Protein AF-A0A0F9LBB7-F1 (afdb_monomer)

Secondary structure (DSSP, 8-state):
-----------------EEEE-TTT--EEEESSHHHHHHHHHHHIIIII-TT---

Solvent-accessible surface area (backbone atoms only — not comparable to full-atom values): 3671 Å² total; per-residue (Å²): 137,85,84,76,82,76,78,74,77,78,72,84,65,86,75,59,74,35,69,48,67,40,91,89,76,66,46,80,38,65,22,77,38,69,71,47,23,52,55,48,44,54,50,45,43,48,71,72,70,46,84,76,80,82,130

Mean predicted aligned error: 11.51 Å

pLDDT: mean 77.05, std 15.09, range [44.25, 92.06]

Organism: NCBI:txid412755

Radius of gyration: 18.9 Å; Cα contacts (8 Å, |Δi|>4): 45; chains: 1; bounding box: 28×26×61 Å

Nearest PDB structures (foldseek):
  4xr7-assembly4_C  TM=4.323E-01  e=4.057E+00  Saccharomyces cerevisiae
  5tgc-assembly3_D  TM=3.738E-01  e=4.984E+00  Saccharomyces cerevisiae

Foldseek 3Di:
DDPPPPPDDPPDDPQDKDWDADPVPRDIQIDSDPVRSVVSNVVCCCPPVVPDDDD

Structure (mmCIF, N/CA/C/O backbone):
data_AF-A0A0F9LBB7-F1
#
_entry.id   AF-A0A0F9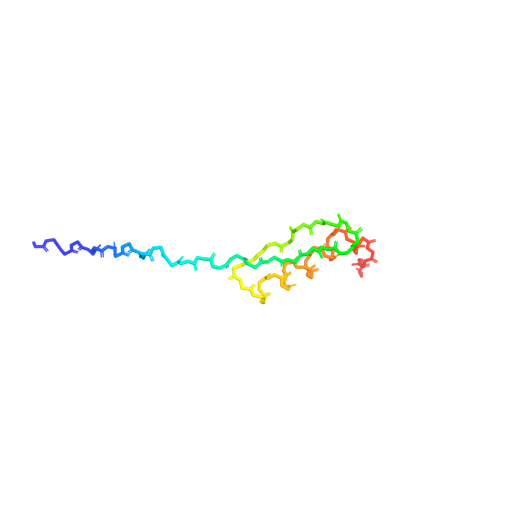LBB7-F1
#
loop_
_atom_site.group_PDB
_atom_site.id
_atom_site.type_symbol
_atom_site.label_atom_id
_atom_site.label_alt_id
_atom_site.label_comp_id
_atom_site.label_asym_id
_atom_site.label_entity_id
_atom_site.label_seq_id
_atom_site.pdbx_PDB_ins_code
_atom_site.Cartn_x
_atom_site.Cartn_y
_atom_site.Cartn_z
_atom_site.occupancy
_atom_site.B_iso_or_equiv
_atom_site.auth_seq_id
_atom_site.auth_comp_id
_atom_site.auth_asym_id
_atom_site.auth_atom_id
_atom_site.pdbx_PDB_model_num
ATOM 1 N N . MET A 1 1 ? 1.387 19.578 45.762 1.00 44.25 1 MET A N 1
ATOM 2 C CA . MET A 1 1 ? 0.146 19.278 45.011 1.00 44.25 1 MET A CA 1
ATOM 3 C C . MET A 1 1 ? 0.534 18.980 43.567 1.00 44.25 1 MET A C 1
ATOM 5 O O . MET A 1 1 ? 0.630 19.890 42.755 1.00 44.25 1 MET A O 1
ATOM 9 N N . GLU A 1 2 ? 0.873 17.728 43.265 1.00 50.47 2 GLU A N 1
ATOM 10 C CA . GLU A 1 2 ? 1.388 17.328 41.950 1.00 50.47 2 GLU A CA 1
ATOM 11 C C . GLU A 1 2 ? 0.226 17.154 40.963 1.00 50.47 2 GLU A C 1
ATOM 13 O O . GLU A 1 2 ? -0.572 16.222 41.059 1.00 50.47 2 GLU A O 1
ATOM 18 N N . ARG A 1 3 ? 0.086 18.085 40.013 1.00 56.41 3 ARG A N 1
ATOM 19 C CA . ARG A 1 3 ? -0.898 17.979 38.927 1.00 56.41 3 ARG A CA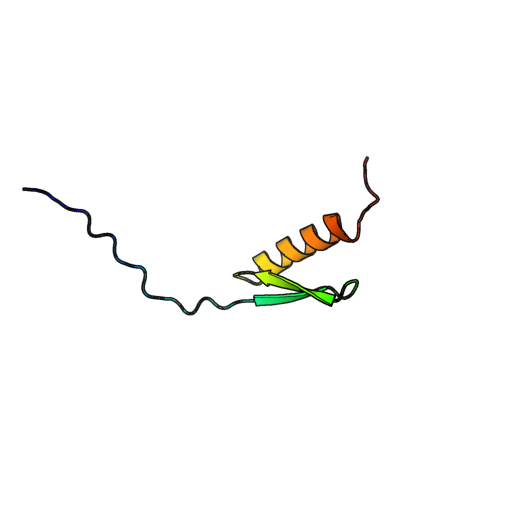 1
ATOM 20 C C . ARG A 1 3 ? -0.339 17.080 37.823 1.00 56.41 3 ARG A C 1
ATOM 22 O O . ARG A 1 3 ? 0.167 17.557 36.814 1.00 56.41 3 ARG A O 1
ATOM 29 N N . GLY A 1 4 ? -0.431 15.766 38.018 1.00 58.44 4 GLY A N 1
ATOM 30 C CA . GLY A 1 4 ? -0.129 14.787 36.975 1.00 58.44 4 GLY A CA 1
ATOM 31 C C . GLY A 1 4 ? -1.135 14.889 35.824 1.00 58.44 4 GLY A C 1
ATOM 32 O O . GLY A 1 4 ? -2.313 14.564 35.988 1.00 58.44 4 GLY A O 1
ATOM 33 N N . ILE A 1 5 ? -0.686 15.338 34.650 1.00 67.44 5 ILE A N 1
ATOM 34 C CA . ILE A 1 5 ? -1.489 15.359 33.421 1.00 67.44 5 ILE A CA 1
ATOM 35 C C . ILE A 1 5 ? -1.779 13.904 33.027 1.00 67.44 5 IL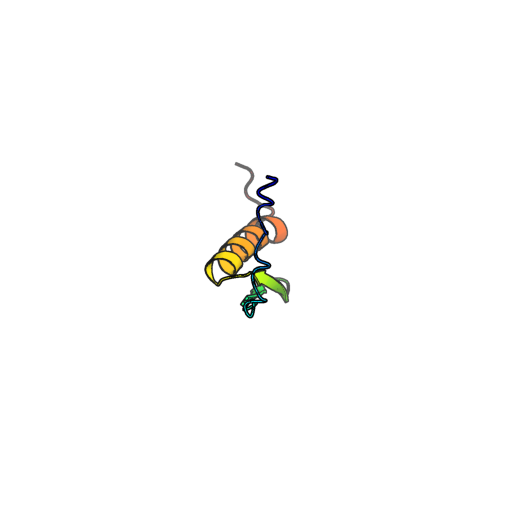E A C 1
ATOM 37 O O . ILE A 1 5 ? -0.933 13.209 32.462 1.00 67.44 5 ILE A O 1
ATOM 41 N N . LYS A 1 6 ? -2.984 13.415 33.337 1.00 63.31 6 LYS A N 1
ATOM 42 C CA . LYS A 1 6 ? -3.440 12.083 32.919 1.00 63.31 6 LYS A CA 1
ATOM 43 C C . LYS A 1 6 ? -3.626 12.082 31.398 1.00 63.31 6 LYS A C 1
ATOM 45 O O . LYS A 1 6 ? -4.644 12.558 30.897 1.00 63.31 6 LYS A O 1
ATOM 50 N N . LYS A 1 7 ? -2.644 11.546 30.660 1.00 64.88 7 LYS A N 1
ATOM 51 C CA . LYS A 1 7 ? -2.745 11.281 29.215 1.00 64.88 7 LYS A CA 1
ATOM 52 C C . LYS A 1 7 ? -3.928 10.335 28.989 1.00 64.88 7 LYS A C 1
ATOM 54 O O . LYS A 1 7 ? -3.858 9.150 29.309 1.00 64.88 7 LYS A O 1
ATOM 59 N N . ARG A 1 8 ? -5.049 10.873 28.507 1.00 63.00 8 ARG A N 1
ATOM 60 C CA . ARG A 1 8 ? -6.239 10.090 28.159 1.00 63.00 8 ARG A CA 1
ATOM 61 C C . ARG A 1 8 ? -5.824 9.145 27.025 1.00 63.00 8 ARG A C 1
ATOM 63 O O . ARG A 1 8 ? -5.471 9.623 25.951 1.00 63.00 8 ARG A O 1
ATOM 70 N N . LYS A 1 9 ? -5.804 7.828 27.268 1.00 63.25 9 LYS A N 1
ATOM 71 C CA . LYS A 1 9 ? -5.582 6.843 26.199 1.00 63.25 9 LYS A CA 1
ATOM 72 C C . LYS A 1 9 ? -6.712 7.036 25.190 1.00 63.25 9 LYS A C 1
ATOM 74 O O . LYS A 1 9 ? -7.881 6.892 25.553 1.00 63.25 9 LYS A O 1
ATOM 79 N N . LEU A 1 10 ? -6.370 7.468 23.979 1.00 64.38 10 LEU A N 1
ATOM 80 C CA . LEU A 1 10 ? -7.321 7.610 22.886 1.00 64.38 10 LEU A CA 1
ATOM 81 C C . LEU A 1 10 ? -7.864 6.202 22.622 1.00 64.38 10 LEU A C 1
ATOM 83 O O . LEU A 1 10 ? -7.127 5.362 22.121 1.00 64.38 10 LEU A O 1
ATOM 87 N N . LYS A 1 11 ? -9.090 5.919 23.085 1.00 61.19 11 LYS A N 1
ATOM 88 C CA . LYS A 1 11 ? -9.745 4.621 22.887 1.00 61.19 11 LYS A CA 1
ATOM 89 C C . LYS A 1 11 ? -9.695 4.288 21.402 1.00 61.19 11 LYS A C 1
ATOM 91 O O . LYS A 1 11 ? -10.090 5.140 20.605 1.00 61.19 11 LYS A O 1
ATOM 96 N N . ASP A 1 12 ? -9.208 3.088 21.096 1.00 61.03 12 ASP A N 1
ATOM 97 C CA . ASP A 1 12 ? -9.160 2.439 19.790 1.00 61.03 12 ASP A CA 1
ATOM 98 C C . ASP A 1 12 ? -10.331 2.869 18.903 1.00 61.03 12 ASP A C 1
ATOM 100 O O . ASP A 1 12 ? -11.437 2.331 18.969 1.00 61.03 12 ASP A O 1
ATOM 104 N N . LYS A 1 13 ? -10.103 3.898 18.082 1.00 60.69 13 LYS A N 1
ATOM 105 C CA . LYS A 1 13 ? -10.981 4.158 16.949 1.00 60.69 13 LYS A CA 1
ATOM 106 C C . LYS A 1 13 ? -10.702 3.044 15.958 1.00 60.69 13 LYS A C 1
ATOM 108 O O . LYS A 1 13 ? -9.534 2.774 15.689 1.00 60.69 13 LYS A O 1
ATOM 113 N N . ALA A 1 14 ? -11.755 2.439 15.408 1.00 62.66 14 ALA A N 1
ATOM 114 C CA . ALA A 1 14 ? -11.630 1.549 14.263 1.00 62.66 14 ALA A CA 1
ATOM 115 C C . ALA A 1 14 ? -10.829 2.287 13.183 1.00 62.66 14 ALA A C 1
ATOM 117 O O . ALA A 1 14 ? -11.305 3.252 12.578 1.00 62.66 14 ALA A O 1
ATOM 118 N N . GLN A 1 15 ? -9.561 1.913 13.038 1.00 66.19 15 GLN A N 1
ATOM 119 C CA . GLN A 1 15 ? -8.654 2.545 12.105 1.00 66.19 15 GLN A CA 1
ATOM 120 C C . GLN A 1 15 ? -8.963 1.905 10.758 1.00 66.19 15 GLN A C 1
ATOM 122 O O . GLN A 1 15 ? -8.434 0.847 10.430 1.00 66.19 15 GLN A O 1
ATOM 127 N N . PHE A 1 16 ? -9.918 2.492 10.034 1.00 69.25 16 PHE A N 1
ATOM 128 C CA . PHE A 1 16 ? -10.264 2.042 8.692 1.00 69.25 16 PHE A CA 1
ATOM 129 C C . PHE A 1 16 ? -8.985 2.014 7.857 1.00 69.25 16 PHE A C 1
ATOM 131 O O . PHE A 1 16 ? -8.317 3.035 7.680 1.00 69.25 16 PHE A O 1
ATOM 138 N N . GLN A 1 17 ? -8.610 0.818 7.4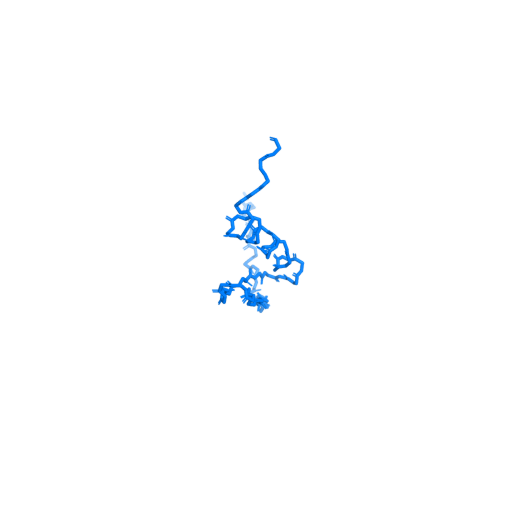14 1.00 76.81 17 GLN A N 1
ATOM 139 C CA . GLN A 1 17 ? -7.420 0.611 6.611 1.00 76.81 17 GLN A CA 1
ATOM 140 C C . GLN A 1 17 ? -7.863 0.567 5.154 1.00 76.81 17 GLN A C 1
ATOM 142 O O . GLN A 1 17 ? -8.565 -0.348 4.731 1.00 76.81 17 GLN A O 1
ATOM 147 N N . PHE A 1 18 ? -7.500 1.606 4.411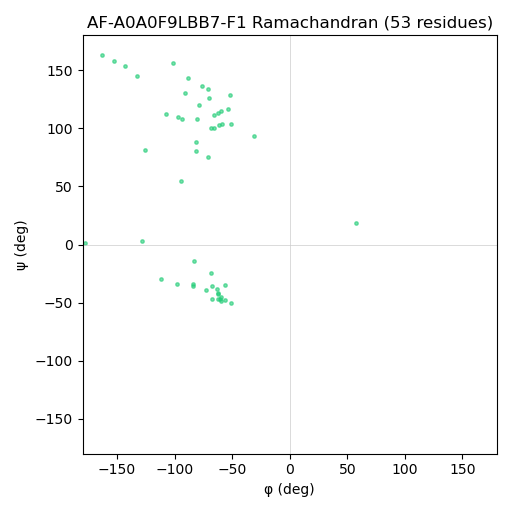 1.00 87.06 18 PHE A N 1
ATOM 148 C CA . PHE A 1 18 ? -7.759 1.704 2.982 1.00 87.06 18 PHE A CA 1
ATOM 149 C C . PHE A 1 18 ? -6.589 1.062 2.246 1.00 87.06 18 PHE A C 1
ATOM 151 O O . PHE A 1 18 ? -5.440 1.204 2.673 1.00 87.06 18 PHE A O 1
ATOM 158 N N . TYR A 1 19 ? -6.862 0.371 1.144 1.00 89.88 19 TYR A N 1
ATOM 159 C CA . TYR A 1 19 ? -5.814 -0.163 0.288 1.00 89.88 19 TYR A CA 1
ATOM 160 C C . TYR A 1 19 ? -6.202 -0.078 -1.187 1.00 89.88 19 TYR A C 1
ATOM 162 O O . TYR A 1 19 ? -7.385 -0.072 -1.526 1.00 89.88 19 TYR A O 1
ATOM 170 N N . ILE A 1 20 ? -5.194 -0.005 -2.052 1.00 91.44 20 ILE A N 1
ATOM 171 C CA . ILE A 1 20 ? -5.323 -0.161 -3.500 1.00 91.44 20 ILE A CA 1
ATOM 172 C C . ILE A 1 20 ? -4.240 -1.117 -3.994 1.00 91.44 20 ILE A C 1
ATOM 174 O O . ILE A 1 20 ? -3.129 -1.130 -3.465 1.00 91.44 20 ILE A O 1
ATOM 178 N N . LEU A 1 21 ? -4.559 -1.927 -4.998 1.00 92.00 21 LEU A N 1
ATOM 179 C CA . LEU A 1 21 ? -3.581 -2.778 -5.668 1.00 92.00 21 LEU A CA 1
ATOM 180 C C . LEU A 1 21 ? -2.982 -2.016 -6.849 1.00 92.00 21 LEU A C 1
ATOM 182 O O . LEU A 1 21 ? -3.712 -1.452 -7.663 1.00 92.00 21 LEU A O 1
ATOM 186 N N . CYS A 1 22 ? -1.655 -2.004 -6.953 1.00 88.81 22 CYS A N 1
ATOM 187 C CA . CYS A 1 22 ? -0.990 -1.474 -8.137 1.00 88.81 22 CYS A CA 1
ATOM 188 C C . CYS A 1 22 ? -1.229 -2.422 -9.330 1.00 88.81 22 CYS A C 1
ATOM 190 O O . CYS A 1 22 ? -0.891 -3.599 -9.213 1.00 88.81 22 CYS A O 1
ATOM 192 N N . PRO A 1 23 ? -1.750 -1.957 -10.479 1.00 83.94 23 PRO A N 1
ATOM 193 C CA . PRO A 1 23 ? -2.018 -2.830 -11.627 1.00 83.94 23 PRO A CA 1
ATOM 194 C C . PRO A 1 23 ? -0.743 -3.378 -12.288 1.00 83.94 23 PRO A C 1
ATOM 196 O O . PRO A 1 23 ? -0.777 -4.444 -12.889 1.00 83.94 23 PRO A O 1
ATOM 199 N N . GLU A 1 24 ? 0.387 -2.685 -12.140 1.00 84.44 24 GLU A N 1
ATOM 200 C CA . GLU A 1 24 ? 1.643 -3.020 -12.825 1.00 84.44 24 GLU A CA 1
ATOM 201 C C . GLU A 1 24 ? 2.459 -4.098 -12.096 1.00 84.44 24 GLU A C 1
ATOM 203 O O . GLU A 1 24 ? 3.152 -4.898 -12.717 1.00 84.44 24 GLU A O 1
ATOM 208 N N . CYS A 1 25 ? 2.416 -4.121 -10.760 1.00 88.94 25 CYS A N 1
ATOM 209 C CA . CYS A 1 25 ? 3.190 -5.069 -9.946 1.00 88.94 25 CYS A CA 1
ATOM 210 C C . CYS A 1 25 ? 2.353 -5.833 -8.918 1.00 88.94 25 CYS A C 1
ATOM 212 O O . CYS A 1 25 ? 2.906 -6.602 -8.136 1.00 88.94 25 CYS A O 1
ATOM 214 N N . THR A 1 26 ? 1.035 -5.619 -8.895 1.00 87.69 26 THR A N 1
ATOM 215 C CA . THR A 1 26 ? 0.083 -6.265 -7.973 1.00 87.69 26 THR A CA 1
ATOM 216 C C . THR A 1 26 ? 0.408 -6.035 -6.486 1.00 87.69 26 THR A C 1
ATOM 218 O O . THR A 1 26 ? -0.071 -6.753 -5.614 1.00 87.69 26 THR A O 1
ATOM 221 N N . ASN A 1 27 ? 1.216 -5.019 -6.161 1.00 90.69 27 ASN A N 1
ATOM 222 C CA . ASN A 1 27 ? 1.543 -4.694 -4.774 1.00 90.69 27 ASN A CA 1
ATOM 223 C C . ASN A 1 27 ? 0.375 -3.983 -4.083 1.00 90.69 27 ASN A C 1
ATOM 225 O O . ASN A 1 27 ? -0.217 -3.056 -4.640 1.00 90.69 27 ASN A O 1
ATOM 229 N N . GLU A 1 28 ? 0.091 -4.383 -2.842 1.00 92.06 28 GLU A N 1
ATOM 230 C CA . GLU A 1 28 ? -0.906 -3.729 -1.996 1.00 92.06 28 GLU A CA 1
ATOM 231 C C . GLU A 1 28 ? -0.330 -2.450 -1.379 1.00 92.06 28 GLU A C 1
ATOM 233 O O . GLU A 1 28 ? 0.649 -2.469 -0.628 1.00 92.06 28 GLU A O 1
ATOM 238 N N . ILE A 1 29 ? -0.967 -1.322 -1.677 1.00 90.94 29 ILE A N 1
ATOM 239 C CA . ILE A 1 29 ? -0.610 -0.010 -1.154 1.00 90.94 29 ILE A CA 1
ATOM 240 C C . ILE A 1 29 ? -1.667 0.384 -0.135 1.00 90.94 29 ILE A C 1
ATOM 242 O O . ILE A 1 29 ? -2.824 0.616 -0.476 1.00 90.94 29 ILE A O 1
ATOM 246 N N . ARG A 1 30 ? -1.259 0.453 1.132 1.00 90.62 30 ARG A N 1
ATOM 247 C CA . ARG A 1 30 ? -2.146 0.686 2.276 1.00 90.62 30 ARG A CA 1
ATOM 248 C 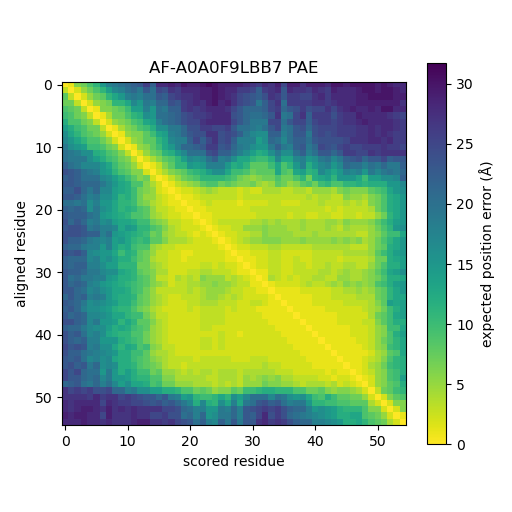C . ARG A 1 30 ? -2.066 2.134 2.746 1.00 90.62 30 ARG A C 1
ATOM 250 O O . ARG A 1 30 ? -1.049 2.807 2.571 1.00 90.62 30 ARG A O 1
ATOM 257 N N . GLY A 1 31 ? -3.120 2.599 3.403 1.00 87.88 31 GLY A N 1
ATOM 258 C CA . GLY A 1 31 ? -3.199 3.938 3.965 1.00 87.88 31 GLY A CA 1
ATOM 259 C C . GLY A 1 31 ? -4.306 4.068 5.003 1.00 87.88 31 GLY A C 1
ATOM 260 O O . GLY A 1 31 ? -5.213 3.246 5.113 1.00 87.88 31 GLY A O 1
ATOM 261 N N . THR A 1 32 ? -4.215 5.128 5.798 1.00 85.94 32 THR A N 1
ATOM 262 C CA . THR A 1 32 ? -5.193 5.436 6.856 1.00 85.94 32 THR A CA 1
ATOM 263 C C . THR A 1 32 ? -6.426 6.178 6.339 1.00 85.94 32 THR A C 1
ATOM 265 O O . THR A 1 32 ? -7.413 6.294 7.055 1.00 85.94 32 THR A O 1
ATOM 268 N N . SER A 1 33 ? -6.351 6.703 5.113 1.00 86.56 33 SER A N 1
ATOM 269 C CA . SER A 1 33 ? -7.398 7.455 4.415 1.00 86.56 33 SER A CA 1
ATOM 270 C C . SER A 1 33 ? -7.204 7.288 2.907 1.00 86.56 33 SER A C 1
ATOM 272 O O . SER A 1 33 ? -6.074 7.066 2.475 1.00 86.56 33 SER A O 1
ATOM 274 N N . VAL A 1 34 ? -8.252 7.499 2.105 1.00 86.94 34 VAL A N 1
ATOM 275 C CA . VAL A 1 34 ? -8.179 7.457 0.627 1.00 86.94 34 VAL A CA 1
ATOM 276 C C . VAL A 1 34 ? -7.045 8.339 0.088 1.00 86.94 34 VAL A C 1
ATOM 278 O O . VAL A 1 34 ? -6.152 7.834 -0.580 1.00 86.94 34 VAL A O 1
ATOM 281 N N . LYS A 1 35 ? -6.973 9.606 0.523 1.00 88.69 35 LYS A N 1
ATOM 282 C CA . LYS A 1 35 ? -5.891 10.535 0.138 1.00 88.69 35 LYS A CA 1
ATOM 283 C C . LYS A 1 35 ? -4.489 10.009 0.456 1.00 88.69 35 LYS A C 1
ATOM 285 O O . LYS A 1 35 ? -3.540 10.273 -0.271 1.00 88.69 35 LYS A O 1
ATOM 290 N N . HIS A 1 36 ? -4.353 9.277 1.562 1.00 89.25 36 HIS A N 1
ATOM 291 C CA . HIS A 1 36 ? -3.070 8.718 1.982 1.00 89.25 36 HIS A CA 1
ATOM 292 C C . HIS A 1 36 ? -2.669 7.547 1.076 1.00 89.25 36 HIS A C 1
ATOM 294 O O . HIS A 1 36 ? -1.508 7.431 0.700 1.00 89.25 36 HIS A O 1
ATOM 300 N N . VAL A 1 37 ? -3.640 6.716 0.681 1.00 90.75 37 VAL A N 1
ATOM 301 C CA . VAL A 1 37 ? -3.442 5.652 -0.311 1.00 90.75 37 VAL A CA 1
ATOM 302 C C . VAL A 1 37 ? -3.052 6.239 -1.667 1.00 90.75 37 VAL A C 1
ATOM 304 O O . VAL A 1 37 ? -2.122 5.735 -2.284 1.00 90.75 37 VAL A O 1
ATOM 307 N N . GLU A 1 38 ? -3.688 7.331 -2.100 1.00 91.00 38 GLU A N 1
ATOM 308 C CA . GLU A 1 38 ? -3.356 8.016 -3.358 1.00 91.00 38 GLU A CA 1
ATOM 309 C C . GLU A 1 38 ? -1.924 8.570 -3.358 1.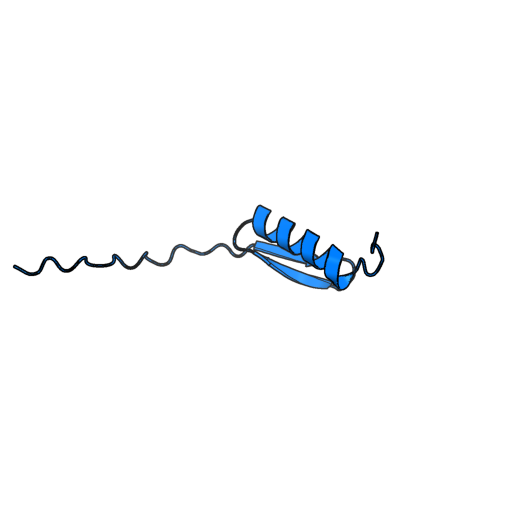00 91.00 38 GLU A C 1
ATOM 311 O O . GLU A 1 38 ? -1.173 8.323 -4.299 1.00 91.00 38 GLU A O 1
ATOM 316 N N . SER A 1 39 ? -1.500 9.255 -2.288 1.00 92.06 39 SER A N 1
ATOM 317 C CA . SER A 1 39 ? -0.111 9.734 -2.172 1.00 92.06 39 SER A CA 1
ATOM 318 C C . SER A 1 39 ? 0.904 8.587 -2.135 1.00 92.06 39 SER A C 1
ATOM 320 O O . SER A 1 39 ? 1.976 8.679 -2.742 1.00 92.06 39 SER A O 1
ATOM 322 N N . ASN A 1 40 ? 0.567 7.487 -1.455 1.00 90.88 40 ASN A N 1
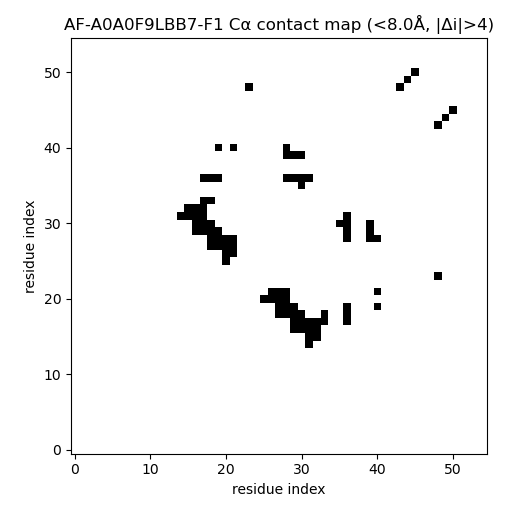ATOM 323 C CA . ASN A 1 40 ? 1.413 6.298 -1.423 1.00 90.88 40 ASN A CA 1
ATOM 324 C C . ASN A 1 40 ? 1.484 5.622 -2.800 1.00 90.88 40 ASN A C 1
ATOM 326 O O . ASN A 1 40 ? 2.550 5.134 -3.170 1.00 90.88 40 ASN A O 1
ATOM 330 N N . LEU A 1 41 ? 0.392 5.623 -3.572 1.00 90.44 41 LEU A N 1
ATOM 331 C CA . LEU A 1 41 ? 0.356 5.106 -4.939 1.00 90.44 41 LEU A CA 1
ATOM 332 C C . LEU A 1 41 ? 1.201 5.959 -5.886 1.00 90.44 41 LEU A C 1
ATOM 334 O O . LEU A 1 41 ? 2.018 5.399 -6.608 1.00 90.44 41 LEU A O 1
ATOM 338 N N . ASP A 1 42 ? 1.076 7.286 -5.851 1.00 90.50 42 ASP A N 1
ATOM 339 C CA . ASP A 1 42 ? 1.918 8.190 -6.650 1.00 90.50 42 ASP A CA 1
ATOM 340 C C . ASP A 1 42 ? 3.411 7.953 -6.373 1.00 90.50 42 ASP A C 1
ATOM 342 O O . ASP A 1 42 ? 4.206 7.744 -7.291 1.00 90.50 42 ASP A O 1
ATOM 346 N N . THR A 1 43 ? 3.782 7.880 -5.093 1.00 91.25 43 THR A N 1
ATOM 347 C CA . THR A 1 43 ? 5.163 7.596 -4.679 1.00 91.25 43 THR A CA 1
ATOM 348 C C . THR A 1 43 ? 5.615 6.212 -5.143 1.00 91.25 43 THR A C 1
ATOM 350 O O . THR A 1 43 ? 6.732 6.047 -5.636 1.00 91.25 43 THR A O 1
ATOM 353 N N . HIS A 1 44 ? 4.749 5.207 -5.009 1.00 91.31 44 HIS A N 1
ATOM 354 C CA . HIS A 1 44 ? 5.021 3.852 -5.467 1.00 91.31 44 HIS A CA 1
ATOM 355 C C . HIS A 1 44 ? 5.287 3.818 -6.976 1.00 91.31 44 HIS A C 1
ATOM 357 O O . HIS A 1 44 ? 6.299 3.262 -7.401 1.00 91.31 44 HIS A O 1
ATOM 363 N N . LEU A 1 45 ? 4.429 4.456 -7.775 1.00 88.38 45 LEU A N 1
ATOM 364 C CA . LEU A 1 45 ? 4.588 4.551 -9.223 1.00 88.38 45 LEU A CA 1
ATOM 365 C C . LEU A 1 45 ? 5.897 5.261 -9.579 1.00 88.38 45 LEU A C 1
ATOM 367 O O . LEU A 1 45 ? 6.681 4.718 -10.354 1.00 88.38 45 LEU A O 1
ATOM 371 N N . LYS A 1 46 ? 6.201 6.399 -8.946 1.00 87.94 46 LYS A N 1
ATOM 372 C CA . LYS A 1 46 ? 7.449 7.144 -9.178 1.00 87.94 46 LYS A CA 1
ATOM 373 C C . LYS A 1 46 ? 8.703 6.325 -8.869 1.00 87.94 46 LYS A C 1
ATOM 375 O O . LYS A 1 46 ? 9.638 6.308 -9.658 1.00 87.94 46 LYS A O 1
ATOM 380 N N . LEU A 1 47 ? 8.731 5.619 -7.740 1.00 87.69 47 LEU A N 1
ATOM 381 C CA . LEU A 1 47 ? 9.934 4.906 -7.295 1.00 87.69 47 LEU A CA 1
ATOM 382 C C . LEU A 1 47 ? 10.104 3.522 -7.931 1.00 87.69 47 LEU A C 1
ATOM 384 O O . LEU A 1 47 ? 11.234 3.082 -8.147 1.00 87.69 47 LEU A O 1
ATOM 388 N N . LYS A 1 48 ? 9.005 2.797 -8.166 1.00 85.19 48 LYS A N 1
ATOM 389 C CA . LYS A 1 48 ? 9.040 1.402 -8.635 1.00 85.19 48 LYS A CA 1
ATOM 390 C C . LYS A 1 48 ? 8.855 1.272 -10.140 1.00 85.19 48 LYS A C 1
ATOM 392 O O . LYS A 1 48 ? 9.475 0.390 -10.726 1.00 85.19 48 LYS A O 1
ATOM 397 N N . HIS A 1 49 ? 8.055 2.145 -10.749 1.00 84.12 49 HIS A N 1
ATOM 398 C CA . HIS A 1 49 ? 7.684 2.055 -12.164 1.00 84.12 49 HIS A CA 1
ATOM 399 C C . HIS A 1 49 ? 8.291 3.177 -13.010 1.00 84.12 49 HIS A C 1
ATOM 401 O O . HIS A 1 49 ? 8.636 2.956 -14.166 1.00 84.12 49 HIS A O 1
ATOM 407 N N . MET A 1 50 ? 8.532 4.352 -12.429 1.00 74.75 50 MET A N 1
ATOM 408 C CA . MET A 1 50 ? 9.133 5.495 -13.113 1.00 74.75 50 MET A CA 1
ATOM 409 C C . MET A 1 50 ? 10.657 5.554 -12.900 1.00 74.75 50 MET A C 1
ATOM 411 O O . MET A 1 50 ? 11.222 6.566 -12.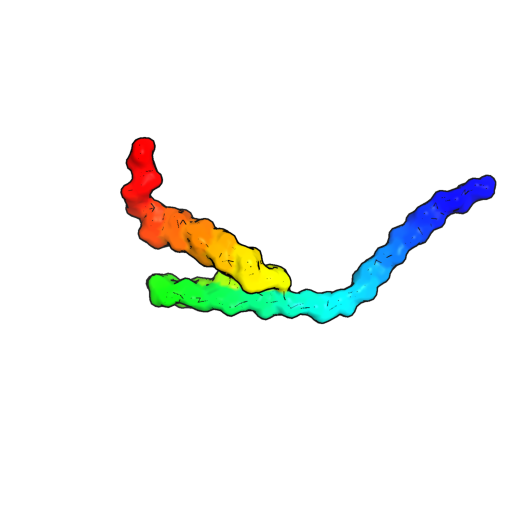490 1.00 74.75 50 MET A O 1
ATOM 415 N N . LYS A 1 51 ? 11.371 4.467 -13.219 1.00 60.16 51 LYS A N 1
ATOM 416 C CA . LYS A 1 51 ? 12.829 4.528 -13.441 1.00 60.16 51 LYS A CA 1
ATOM 417 C C . LYS A 1 51 ? 13.088 5.274 -14.760 1.00 60.16 51 LYS A C 1
ATOM 419 O O . LYS A 1 51 ? 13.358 4.638 -15.772 1.00 60.16 51 LYS A O 1
ATOM 424 N N . GLY A 1 52 ? 12.958 6.603 -14.792 1.00 59.94 52 GLY A N 1
ATOM 425 C CA . GLY A 1 52 ? 13.127 7.298 -16.074 1.00 59.94 52 GLY A CA 1
ATOM 426 C C . GLY A 1 52 ? 13.030 8.816 -16.161 1.00 59.94 52 GLY A C 1
ATOM 427 O O . GLY A 1 52 ? 13.190 9.313 -17.266 1.00 59.94 52 GLY A O 1
ATOM 428 N N . VAL A 1 53 ? 12.810 9.572 -15.083 1.00 52.69 53 VAL A N 1
ATOM 429 C CA . VAL A 1 53 ? 12.881 11.046 -15.161 1.00 52.69 53 VAL A CA 1
ATOM 430 C C . VAL A 1 53 ? 13.864 11.549 -14.113 1.00 52.69 53 VAL A C 1
ATOM 432 O O . VAL A 1 53 ? 13.507 11.897 -12.993 1.00 52.69 53 VAL A O 1
ATOM 435 N N . ARG A 1 54 ? 15.149 11.482 -14.472 1.00 46.03 54 ARG A N 1
ATOM 436 C CA . ARG A 1 54 ? 16.153 12.416 -13.962 1.00 46.03 54 ARG A CA 1
ATOM 437 C C . ARG A 1 54 ? 16.202 13.524 -15.007 1.00 46.03 54 ARG A C 1
ATOM 439 O O . ARG A 1 54 ? 16.626 13.250 -16.128 1.00 46.03 54 ARG A O 1
ATOM 446 N N . GLU A 1 55 ? 15.667 14.686 -14.657 1.00 45.38 55 GLU A N 1
ATOM 447 C CA . GLU A 1 55 ? 15.957 15.944 -15.355 1.00 45.38 55 GLU A CA 1
ATOM 448 C C . GLU A 1 55 ? 17.423 16.335 -15.126 1.00 45.38 55 GLU A C 1
ATOM 450 O O . GLU A 1 55 ? 17.945 16.042 -14.019 1.00 45.38 55 GLU A O 1
#

Sequence (55 aa):
MERGIKKRKLKDKAQFQFYILCPECTNEIRGTSVKHVESNLDTHLKLKHMKGVRE